Protein AF-B8MC61-F1 (afdb_monomer_lite)

InterPro domains:
  IPR029058 Alpha/Beta hydrolase fold [G3DSA:3.40.50.1820] (15-130)
  IPR029058 Alpha/Beta hydrolase fold [SSF53474] (42-125)

Structure (mmCIF, N/CA/C/O backbone):
data_AF-B8MC61-F1
#
_entry.id   AF-B8MC61-F1
#
loop_
_atom_site.group_PDB
_atom_site.id
_atom_site.type_symbol
_atom_site.label_atom_id
_atom_site.label_alt_id
_atom_site.label_comp_id
_atom_site.label_asym_id
_atom_site.label_entity_id
_atom_site.label_seq_id
_atom_site.pdbx_PDB_ins_code
_atom_site.Cartn_x
_atom_site.Cartn_y
_atom_site.Cartn_z
_atom_site.occupancy
_atom_site.B_iso_or_equiv
_atom_site.auth_seq_id
_atom_site.auth_comp_id
_atom_site.auth_asym_id
_atom_site.auth_atom_id
_atom_site.pdbx_PDB_model_num
ATOM 1 N N . MET A 1 1 ? -2.309 -17.250 -26.470 1.00 41.12 1 MET A N 1
ATOM 2 C CA . MET A 1 1 ? -3.479 -16.351 -26.398 1.00 41.12 1 MET A CA 1
ATOM 3 C C . MET A 1 1 ? -2.990 -14.936 -26.642 1.00 41.12 1 MET A C 1
ATOM 5 O O . MET A 1 1 ? -2.119 -14.487 -25.909 1.00 41.12 1 MET A O 1
ATOM 9 N N . THR A 1 2 ? -3.456 -14.274 -27.697 1.00 59.91 2 THR A N 1
ATOM 10 C CA . THR A 1 2 ? -3.139 -12.867 -27.974 1.00 59.91 2 THR A CA 1
ATOM 11 C C . THR A 1 2 ? -3.979 -12.008 -27.041 1.00 59.91 2 THR A C 1
ATOM 13 O O . THR A 1 2 ? -5.201 -11.968 -27.154 1.00 59.91 2 THR A O 1
ATOM 16 N N . PHE A 1 3 ? -3.331 -11.373 -26.073 1.00 70.19 3 PHE A N 1
ATOM 17 C CA . PHE A 1 3 ? -3.982 -10.401 -25.210 1.00 70.19 3 PHE A CA 1
ATOM 18 C C . PHE A 1 3 ? -4.290 -9.145 -26.034 1.00 70.19 3 PHE A C 1
ATOM 20 O O . PHE A 1 3 ? -3.393 -8.586 -26.663 1.00 70.19 3 PHE A O 1
ATOM 27 N N . SER A 1 4 ? -5.557 -8.738 -26.072 1.00 69.19 4 SER A N 1
ATOM 28 C CA . SER A 1 4 ? -6.005 -7.509 -26.725 1.00 69.19 4 SER A CA 1
ATOM 29 C C . SER A 1 4 ? -6.720 -6.658 -25.687 1.00 69.19 4 SER A C 1
ATOM 31 O O . SER A 1 4 ? -7.588 -7.155 -24.970 1.00 69.19 4 SER A O 1
ATOM 33 N N . TYR A 1 5 ? -6.306 -5.402 -25.562 1.00 77.25 5 TYR A N 1
ATOM 34 C CA . TYR A 1 5 ? -6.920 -4.469 -24.628 1.00 77.25 5 TYR A CA 1
ATOM 35 C C . TYR A 1 5 ? -8.261 -3.978 -25.167 1.00 77.25 5 TYR A C 1
ATOM 37 O O . TYR A 1 5 ? -8.425 -3.798 -26.375 1.00 77.25 5 TYR A O 1
ATOM 45 N N . ASP A 1 6 ? -9.182 -3.668 -24.256 1.00 84.88 6 ASP A N 1
ATOM 46 C CA . ASP A 1 6 ? -10.315 -2.816 -24.591 1.00 84.88 6 ASP A CA 1
ATOM 47 C C . ASP A 1 6 ? -9.805 -1.468 -25.149 1.00 84.88 6 ASP A C 1
ATOM 49 O O . ASP A 1 6 ? -8.790 -0.920 -24.697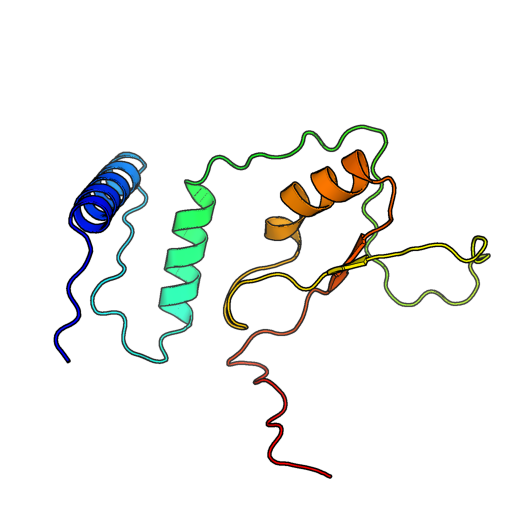 1.00 84.88 6 ASP A O 1
ATOM 53 N N . LYS A 1 7 ? -10.493 -0.942 -26.164 1.00 80.19 7 LYS A N 1
ATOM 54 C CA . LYS A 1 7 ? -10.130 0.310 -26.846 1.00 80.19 7 LYS A CA 1
ATOM 55 C C . LYS A 1 7 ? -9.978 1.488 -25.874 1.00 80.19 7 LYS A C 1
ATOM 57 O O . LYS A 1 7 ? -9.073 2.305 -26.057 1.00 80.19 7 LYS A O 1
ATOM 62 N N . ASP A 1 8 ? -10.788 1.541 -24.820 1.00 81.88 8 ASP A N 1
ATOM 63 C CA . ASP A 1 8 ? -10.805 2.634 -23.852 1.00 81.88 8 ASP A CA 1
ATOM 64 C C . ASP A 1 8 ? -9.603 2.529 -22.900 1.00 81.88 8 ASP A C 1
ATOM 66 O O . ASP A 1 8 ? -8.992 3.539 -22.539 1.00 81.88 8 ASP A O 1
ATOM 70 N N . VAL A 1 9 ? -9.150 1.304 -22.607 1.00 79.88 9 VAL A N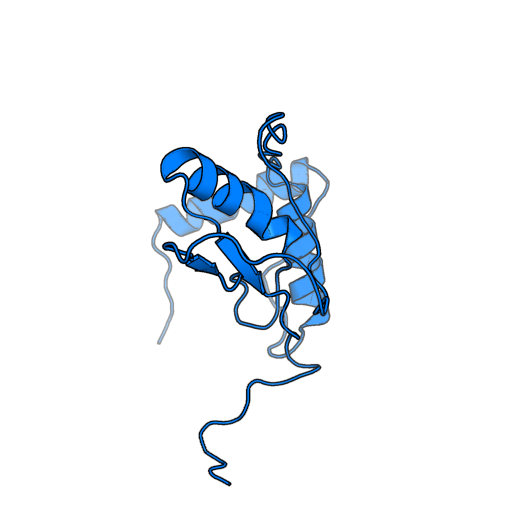 1
ATOM 71 C CA . VAL A 1 9 ? -7.892 1.053 -21.882 1.00 79.88 9 VAL A CA 1
ATOM 72 C C . VAL A 1 9 ? -6.693 1.540 -22.699 1.00 79.88 9 VAL A C 1
ATOM 74 O O . VAL A 1 9 ? -5.792 2.184 -22.158 1.00 79.88 9 VAL A O 1
ATOM 77 N N . GLY A 1 10 ? -6.693 1.300 -24.015 1.00 78.62 10 GLY A N 1
ATOM 78 C CA . GLY A 1 10 ? -5.633 1.769 -24.910 1.00 78.62 10 GLY A CA 1
ATOM 79 C C . GLY A 1 10 ? -5.515 3.298 -24.964 1.00 78.62 10 GLY A C 1
ATOM 80 O O . GLY A 1 10 ? -4.403 3.837 -24.983 1.00 78.62 10 GLY A O 1
ATOM 81 N N . VAL A 1 11 ? -6.647 4.009 -24.954 1.00 82.38 11 VAL A N 1
ATOM 82 C CA . VAL A 1 11 ? -6.684 5.481 -24.898 1.00 82.38 11 VAL A CA 1
ATOM 83 C C . VAL A 1 11 ? -6.193 5.985 -23.541 1.00 82.38 11 VAL A C 1
ATOM 85 O O . VAL A 1 11 ? -5.323 6.860 -23.498 1.00 82.38 11 VAL A O 1
ATOM 88 N N . GLY A 1 12 ? -6.671 5.390 -22.444 1.00 81.00 12 GLY A N 1
ATOM 89 C CA . GLY A 1 12 ? -6.242 5.741 -21.088 1.00 81.00 12 GLY A CA 1
ATOM 90 C C . GLY A 1 12 ? -4.731 5.590 -20.885 1.00 81.00 12 GLY A C 1
ATOM 91 O O . GLY A 1 12 ? -4.082 6.485 -20.342 1.00 81.00 12 GLY A O 1
ATOM 92 N N . LEU A 1 13 ? -4.134 4.514 -21.410 1.00 78.25 13 LEU A N 1
ATOM 93 C CA . LEU A 1 13 ? -2.691 4.273 -21.310 1.00 78.25 13 LEU A CA 1
ATOM 94 C C . LEU A 1 13 ? -1.867 5.350 -22.037 1.00 78.25 1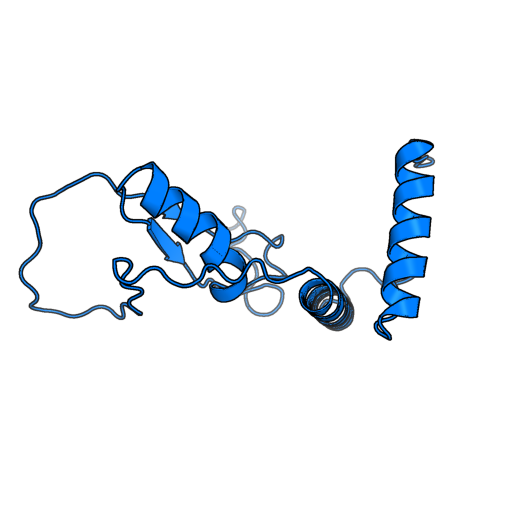3 LEU A C 1
ATOM 96 O O . LEU A 1 13 ? -0.839 5.806 -21.531 1.00 78.25 13 LEU A O 1
ATOM 100 N N . LYS A 1 14 ? -2.322 5.787 -23.221 1.00 81.06 14 LYS A N 1
ATOM 101 C CA . LYS A 1 14 ? -1.672 6.862 -23.991 1.00 81.06 14 LYS A CA 1
ATOM 102 C C . LYS A 1 14 ? -1.760 8.204 -23.267 1.00 81.06 14 LYS A C 1
ATOM 104 O O . LYS A 1 14 ? -0.765 8.929 -23.214 1.00 81.06 14 LYS A O 1
ATOM 109 N N . MET A 1 15 ? -2.919 8.517 -22.684 1.00 83.12 15 MET A N 1
ATOM 110 C CA . MET A 1 15 ? -3.106 9.733 -21.888 1.00 83.12 15 MET A CA 1
ATOM 111 C C . MET A 1 15 ? -2.186 9.747 -20.666 1.00 83.12 15 MET A C 1
ATOM 113 O O . MET A 1 15 ? -1.501 10.742 -20.437 1.00 83.12 15 MET A O 1
ATOM 117 N N . MET A 1 16 ? -2.100 8.632 -19.936 1.00 79.31 16 MET A N 1
ATOM 118 C CA . MET A 1 16 ? -1.234 8.510 -18.763 1.00 79.31 16 MET A CA 1
ATOM 119 C C . MET A 1 16 ? 0.244 8.700 -19.120 1.00 79.31 16 MET A C 1
ATOM 121 O O . MET A 1 16 ? 0.931 9.482 -18.464 1.00 79.31 16 MET A O 1
ATOM 125 N N . LYS A 1 17 ? 0.729 8.057 -20.192 1.00 77.44 17 LYS A N 1
ATOM 126 C CA . LYS A 1 17 ? 2.107 8.247 -20.676 1.00 77.44 17 LYS A CA 1
ATOM 127 C C . LYS A 1 17 ? 2.381 9.708 -21.042 1.00 77.44 17 LYS A C 1
ATOM 129 O O . LYS A 1 17 ? 3.385 10.266 -20.613 1.00 77.44 17 LYS A O 1
ATOM 134 N N . SER A 1 18 ? 1.473 10.343 -21.789 1.00 81.75 18 SER A N 1
ATOM 135 C CA . SER A 1 18 ? 1.619 11.748 -22.192 1.00 81.75 18 SER A CA 1
ATOM 136 C C . SER A 1 18 ? 1.642 12.698 -20.991 1.00 81.75 18 SER A C 1
ATOM 138 O O . SER A 1 18 ? 2.479 13.598 -20.936 1.00 81.75 18 SER A O 1
ATOM 140 N N . PHE A 1 19 ? 0.759 12.483 -20.014 1.00 81.38 19 PHE A N 1
ATOM 141 C CA . PHE A 1 19 ? 0.720 13.261 -18.779 1.00 81.38 19 PHE A CA 1
ATOM 142 C C . PHE A 1 19 ? 2.013 13.106 -17.972 1.00 81.38 19 PHE A C 1
ATOM 144 O O . PHE A 1 19 ? 2.628 14.101 -17.601 1.00 81.38 19 PHE A O 1
ATOM 151 N N . ALA A 1 20 ? 2.470 11.872 -17.769 1.00 77.44 20 ALA A N 1
ATOM 152 C CA . ALA A 1 20 ? 3.678 11.593 -17.006 1.00 77.44 20 ALA A CA 1
ATOM 153 C C . ALA A 1 20 ? 4.929 12.218 -17.657 1.00 77.44 20 ALA A C 1
ATOM 155 O O . ALA A 1 20 ? 5.733 12.857 -16.978 1.00 77.44 20 ALA A O 1
ATOM 156 N N . SER A 1 21 ? 5.042 12.150 -18.991 1.00 80.00 21 SER A N 1
ATOM 157 C CA . SER A 1 21 ? 6.088 12.860 -19.739 1.00 80.00 21 SER A CA 1
ATOM 158 C C . SER A 1 21 ? 6.023 14.379 -19.553 1.00 80.00 21 SER A C 1
ATOM 160 O O . SER A 1 21 ? 7.062 15.000 -19.346 1.00 80.00 21 SER A O 1
ATOM 162 N N . LYS A 1 22 ? 4.827 14.986 -19.582 1.00 81.62 22 LYS A N 1
ATOM 163 C CA . LYS A 1 22 ? 4.651 16.431 -19.337 1.00 81.62 22 LYS A CA 1
ATOM 164 C C . LYS A 1 22 ? 5.039 16.844 -17.915 1.00 81.62 22 LYS A C 1
ATOM 166 O O . LYS A 1 22 ? 5.548 17.941 -17.731 1.00 81.62 22 LYS A O 1
ATOM 171 N N . MET A 1 23 ? 4.838 15.963 -16.936 1.00 76.62 23 MET A N 1
ATOM 172 C CA . MET A 1 23 ? 5.227 16.172 -15.536 1.00 76.62 23 MET A CA 1
ATOM 173 C C . MET A 1 23 ? 6.721 15.909 -15.271 1.00 76.62 23 MET A C 1
ATOM 175 O O . MET A 1 23 ? 7.152 15.960 -14.123 1.00 76.62 23 MET A O 1
ATOM 179 N N . GLY A 1 24 ? 7.523 15.607 -16.301 1.00 77.38 24 GLY A N 1
ATOM 180 C CA . GLY A 1 24 ? 8.952 15.308 -16.151 1.00 77.38 24 GLY A CA 1
ATOM 181 C C . GLY A 1 24 ? 9.245 13.928 -15.553 1.00 77.38 24 GLY A C 1
ATOM 182 O O . GLY A 1 24 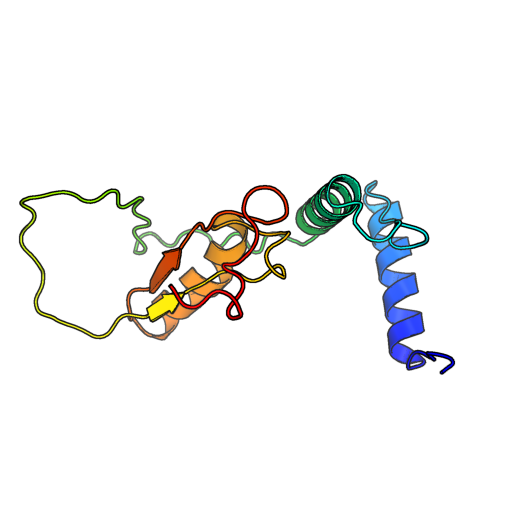? 10.380 13.649 -15.173 1.00 77.38 24 GLY A O 1
ATOM 183 N N . VAL A 1 25 ? 8.244 13.047 -15.483 1.00 75.50 25 VAL A N 1
ATOM 184 C CA . VAL A 1 25 ? 8.347 11.716 -14.879 1.00 75.50 25 VAL A CA 1
ATOM 185 C C . VAL A 1 25 ? 7.970 10.660 -15.923 1.00 75.50 25 VAL A C 1
ATOM 187 O O . VAL A 1 25 ? 6.845 10.166 -15.931 1.00 75.50 25 VAL A O 1
ATOM 190 N N . PRO A 1 26 ? 8.870 10.303 -16.858 1.00 73.19 26 PRO A N 1
ATOM 191 C CA . PRO A 1 26 ? 8.544 9.328 -17.890 1.00 73.19 26 PRO A CA 1
ATOM 192 C C . PRO A 1 26 ? 8.314 7.947 -17.264 1.00 73.19 26 PRO A C 1
ATOM 194 O O . PRO A 1 26 ? 9.231 7.343 -16.695 1.00 73.19 26 PRO A O 1
ATOM 197 N N . LEU A 1 27 ? 7.083 7.452 -17.391 1.00 77.62 27 LEU A N 1
ATOM 198 C CA . LEU A 1 27 ? 6.713 6.095 -17.011 1.00 77.62 27 LEU A CA 1
ATOM 199 C C . LEU A 1 27 ? 7.040 5.143 -18.161 1.00 77.62 27 LEU A C 1
ATOM 201 O O . LEU A 1 27 ? 6.532 5.308 -19.272 1.00 77.62 27 LEU A O 1
ATOM 205 N N . ASN A 1 28 ? 7.865 4.134 -17.891 1.00 77.25 28 ASN A N 1
ATOM 206 C CA . ASN A 1 28 ? 8.113 3.043 -18.825 1.00 77.25 28 ASN A CA 1
ATOM 207 C C . ASN A 1 28 ? 7.642 1.729 -18.206 1.00 77.25 28 ASN A C 1
ATOM 209 O O . ASN A 1 28 ? 8.217 1.265 -17.226 1.00 77.25 28 ASN A O 1
ATOM 213 N N . PHE A 1 29 ? 6.601 1.147 -18.796 1.00 70.25 29 PHE A N 1
ATOM 214 C CA . PHE A 1 29 ? 6.040 -0.145 -18.397 1.00 70.25 29 PHE A CA 1
ATOM 215 C C . PHE A 1 29 ? 6.344 -1.252 -19.414 1.00 70.25 29 PHE A C 1
ATOM 217 O O . PHE A 1 29 ? 5.969 -2.403 -19.203 1.00 70.25 29 PHE A O 1
ATOM 224 N N . GLU A 1 30 ? 6.997 -0.917 -20.527 1.00 76.81 30 GLU A N 1
ATOM 225 C CA . GLU A 1 30 ? 7.277 -1.851 -21.611 1.00 76.81 30 GLU A CA 1
ATOM 226 C C . GLU A 1 30 ? 8.665 -2.465 -21.443 1.00 76.81 30 GLU A C 1
ATOM 228 O O . GLU A 1 30 ? 9.624 -1.794 -21.065 1.00 76.81 30 GLU A O 1
ATOM 233 N N . GLY A 1 31 ? 8.768 -3.765 -21.721 1.00 78.69 31 GLY A N 1
ATOM 234 C CA . GLY A 1 31 ? 10.052 -4.463 -21.776 1.00 78.69 31 GLY A CA 1
ATOM 235 C C . GLY A 1 31 ? 10.757 -4.675 -20.435 1.00 78.69 31 GLY A C 1
ATOM 236 O O . GLY A 1 31 ? 11.885 -5.152 -20.453 1.00 78.69 31 GLY A O 1
ATOM 237 N N . ILE A 1 32 ? 10.130 -4.374 -19.288 1.00 82.50 32 ILE A N 1
ATOM 238 C CA . ILE A 1 32 ? 10.713 -4.701 -17.977 1.00 82.50 32 ILE A CA 1
ATOM 239 C C . ILE A 1 32 ? 10.750 -6.234 -17.832 1.00 82.50 32 ILE A C 1
ATOM 241 O O . ILE A 1 32 ? 9.678 -6.851 -17.744 1.00 82.50 32 ILE A O 1
ATOM 245 N N . PRO A 1 33 ? 11.937 -6.869 -17.766 1.00 88.31 33 PRO A N 1
ATOM 246 C CA . PRO A 1 33 ? 12.046 -8.322 -17.667 1.00 88.31 33 PRO A CA 1
ATOM 247 C C . PRO A 1 33 ? 11.287 -8.869 -16.455 1.00 88.31 33 PRO A C 1
ATOM 249 O O . PRO A 1 33 ? 11.146 -8.193 -15.432 1.00 88.31 33 PRO A O 1
ATOM 252 N N . ALA A 1 34 ? 10.767 -10.093 -16.538 1.00 85.81 34 ALA A N 1
ATOM 253 C CA . ALA A 1 34 ? 10.199 -10.759 -15.365 1.00 85.81 34 ALA A CA 1
ATOM 254 C C . ALA A 1 34 ? 11.269 -10.876 -14.261 1.00 85.81 34 ALA A C 1
ATOM 256 O O . ALA A 1 34 ? 12.417 -11.195 -14.549 1.00 85.81 34 ALA A O 1
ATOM 257 N N . GLY A 1 35 ? 10.902 -10.592 -13.009 1.00 86.06 35 GLY A N 1
ATOM 258 C CA . GLY A 1 35 ? 11.826 -10.652 -11.868 1.00 86.06 35 GLY A CA 1
ATOM 259 C C . GLY A 1 35 ? 12.647 -9.383 -11.609 1.00 86.06 35 GLY A C 1
ATOM 260 O O . GLY A 1 35 ? 13.199 -9.255 -10.523 1.00 86.06 35 GLY A O 1
ATOM 261 N N . ASP A 1 36 ? 12.671 -8.414 -12.530 1.00 90.31 36 ASP A N 1
ATOM 262 C CA . ASP A 1 36 ? 13.288 -7.101 -12.286 1.00 90.31 36 ASP A CA 1
ATOM 263 C C . ASP A 1 36 ? 12.422 -6.260 -11.324 1.00 90.31 36 ASP A C 1
ATOM 265 O O . ASP A 1 36 ? 11.519 -5.512 -11.721 1.00 90.31 36 ASP A O 1
ATOM 269 N N . VAL A 1 37 ? 12.621 -6.484 -10.028 1.00 91.44 37 VAL A N 1
ATOM 270 C CA . VAL A 1 37 ? 11.855 -5.846 -8.950 1.00 91.44 37 VAL A CA 1
ATOM 271 C C . VAL A 1 37 ? 12.306 -4.408 -8.718 1.00 91.44 37 VAL A C 1
ATOM 273 O O . VAL A 1 37 ? 11.471 -3.547 -8.439 1.00 91.44 37 VAL A O 1
ATOM 276 N N . GLU A 1 38 ? 13.593 -4.123 -8.897 1.00 91.94 38 GLU A N 1
ATOM 277 C CA . GLU A 1 38 ? 14.158 -2.787 -8.715 1.00 91.94 38 GLU A CA 1
ATOM 278 C C . GLU A 1 38 ? 13.556 -1.793 -9.708 1.00 91.94 38 GLU A C 1
ATOM 280 O O . GLU A 1 38 ? 13.012 -0.763 -9.298 1.00 91.94 38 GLU A O 1
ATOM 285 N N . THR A 1 39 ? 13.535 -2.135 -11.001 1.00 90.50 39 THR A N 1
ATOM 286 C CA . THR A 1 39 ? 12.931 -1.272 -12.022 1.00 90.50 39 THR A CA 1
ATOM 287 C C . THR A 1 39 ? 11.434 -1.093 -11.771 1.00 90.50 39 THR A C 1
ATOM 289 O O . THR A 1 39 ? 10.917 0.018 -11.906 1.00 90.50 39 THR A O 1
ATOM 292 N N . ARG A 1 40 ? 10.721 -2.145 -11.339 1.00 89.50 40 ARG A N 1
ATOM 293 C CA . ARG A 1 40 ? 9.288 -2.052 -10.998 1.00 89.50 40 ARG A CA 1
ATOM 294 C C . ARG A 1 40 ? 9.034 -1.107 -9.825 1.00 89.50 40 ARG A C 1
ATOM 296 O O . ARG A 1 40 ? 8.144 -0.265 -9.924 1.00 89.50 40 ARG A O 1
ATOM 303 N N . ARG A 1 41 ? 9.825 -1.197 -8.751 1.00 91.69 41 ARG A N 1
ATOM 304 C CA . ARG A 1 41 ? 9.747 -0.285 -7.597 1.00 91.69 41 ARG A CA 1
ATOM 305 C C . ARG A 1 41 ? 10.075 1.151 -8.000 1.00 91.69 41 ARG A C 1
ATOM 307 O O . ARG A 1 41 ? 9.336 2.062 -7.641 1.00 91.69 41 ARG A O 1
ATOM 314 N N . ALA A 1 42 ? 11.118 1.361 -8.800 1.00 90.00 42 ALA A N 1
ATOM 315 C CA . ALA A 1 42 ? 11.491 2.691 -9.277 1.00 90.00 42 ALA A CA 1
ATOM 316 C C . ALA A 1 42 ? 10.384 3.337 -10.131 1.00 90.00 42 ALA A C 1
ATOM 318 O O . ALA A 1 42 ? 10.064 4.512 -9.950 1.00 90.00 42 ALA A O 1
ATOM 319 N N . GLN A 1 43 ? 9.766 2.578 -11.042 1.00 87.69 43 GLN A N 1
ATOM 320 C CA . GLN A 1 43 ? 8.637 3.058 -11.850 1.00 87.69 43 GLN A CA 1
ATOM 321 C C . GLN A 1 43 ? 7.385 3.310 -10.999 1.00 87.69 43 GLN A C 1
ATOM 323 O O . GLN A 1 43 ? 6.682 4.296 -11.212 1.00 87.69 43 GLN A O 1
ATOM 328 N N . PHE A 1 44 ? 7.131 2.465 -9.998 1.00 87.94 44 PHE A N 1
ATOM 329 C CA . PHE A 1 44 ? 6.031 2.658 -9.058 1.00 87.94 44 PHE A CA 1
ATOM 330 C C . PHE A 1 44 ? 6.185 3.952 -8.247 1.00 87.94 44 PHE A C 1
ATOM 332 O O . PHE A 1 44 ? 5.249 4.743 -8.187 1.00 87.94 44 PHE A O 1
ATOM 339 N N . TRP A 1 45 ? 7.370 4.233 -7.698 1.00 86.81 45 TRP A N 1
ATOM 340 C CA . TRP A 1 45 ? 7.608 5.467 -6.939 1.00 86.81 45 TRP A CA 1
ATOM 341 C C . TRP A 1 45 ? 7.502 6.730 -7.794 1.00 86.81 45 TRP A C 1
ATOM 343 O O . TRP A 1 45 ? 6.963 7.742 -7.347 1.00 86.81 45 TRP A O 1
ATOM 353 N N . LYS A 1 46 ? 7.935 6.659 -9.055 1.00 85.94 46 LYS A N 1
ATOM 354 C CA . LYS A 1 46 ? 7.692 7.711 -10.050 1.00 85.94 46 LYS A CA 1
ATOM 355 C C . LYS A 1 46 ? 6.199 7.972 -10.246 1.00 85.94 46 LYS A C 1
ATOM 357 O O . LYS A 1 46 ? 5.770 9.122 -10.259 1.00 85.94 46 LYS A O 1
ATOM 362 N N . MET A 1 47 ? 5.405 6.911 -10.365 1.00 82.62 47 MET A N 1
ATOM 363 C CA . MET A 1 47 ? 3.954 7.019 -10.505 1.00 82.62 47 MET A CA 1
ATOM 364 C C . MET A 1 47 ? 3.309 7.631 -9.257 1.00 82.62 47 MET A C 1
ATOM 366 O O . MET A 1 47 ? 2.496 8.540 -9.382 1.00 82.62 47 MET A O 1
ATOM 370 N N . VAL A 1 48 ? 3.712 7.199 -8.061 1.00 81.94 48 VAL A N 1
ATOM 371 C CA . VAL A 1 48 ? 3.253 7.786 -6.792 1.00 81.94 48 VAL A CA 1
ATOM 372 C C . VAL A 1 48 ? 3.524 9.291 -6.744 1.00 81.94 48 VAL A C 1
ATOM 374 O O . VAL A 1 48 ? 2.648 10.047 -6.340 1.00 81.94 48 VAL A O 1
ATOM 377 N N . ALA A 1 49 ? 4.702 9.743 -7.183 1.00 78.94 49 ALA A N 1
ATOM 378 C CA . ALA A 1 49 ? 5.086 11.154 -7.125 1.00 78.94 49 ALA A CA 1
ATOM 379 C C . ALA A 1 49 ? 4.219 12.077 -8.003 1.00 78.94 49 ALA A C 1
ATOM 381 O O . ALA A 1 49 ? 4.105 13.265 -7.709 1.00 78.94 49 ALA A O 1
ATOM 382 N N . ILE A 1 50 ? 3.619 11.547 -9.076 1.00 75.44 50 ILE A N 1
ATOM 383 C CA . ILE A 1 50 ? 2.724 12.309 -9.964 1.00 75.44 50 ILE A CA 1
ATOM 384 C C . ILE A 1 50 ? 1.245 12.125 -9.635 1.00 75.44 50 ILE A C 1
ATOM 386 O O . ILE A 1 50 ? 0.412 12.880 -10.141 1.00 75.44 50 ILE A O 1
ATOM 390 N N . MET A 1 51 ? 0.898 11.123 -8.824 1.00 72.00 51 MET A N 1
ATOM 391 C CA . MET A 1 51 ? -0.442 11.051 -8.268 1.00 72.00 51 MET A CA 1
ATOM 392 C C . MET A 1 51 ? -0.569 12.236 -7.317 1.00 72.00 51 MET A C 1
ATOM 394 O O . MET A 1 51 ? 0.316 12.424 -6.478 1.00 72.00 51 MET A O 1
ATOM 398 N N . PRO A 1 52 ? -1.624 13.065 -7.429 1.00 61.53 52 PRO A N 1
ATOM 399 C CA . PRO A 1 52 ? -1.876 14.056 -6.407 1.00 61.53 52 PRO A CA 1
ATOM 400 C C . PRO A 1 52 ? -1.983 13.260 -5.120 1.00 61.53 52 PRO A C 1
ATOM 402 O O . PRO A 1 52 ? -2.913 12.467 -4.954 1.00 61.53 52 PRO A O 1
ATOM 405 N N . ALA A 1 53 ? -0.989 13.414 -4.244 1.00 54.91 53 ALA A N 1
ATOM 406 C CA . ALA A 1 53 ? -1.129 12.964 -2.889 1.00 54.91 53 ALA A CA 1
ATOM 407 C C . ALA A 1 53 ? -2.374 13.701 -2.424 1.00 54.91 53 ALA A C 1
ATOM 409 O O . ALA A 1 53 ? -2.339 14.905 -2.161 1.00 54.91 53 ALA A O 1
ATOM 410 N N . SER A 1 54 ? -3.499 12.997 -2.352 1.00 50.00 54 SER A N 1
ATOM 411 C CA . SER A 1 54 ? -4.561 13.368 -1.452 1.00 50.00 54 SER A CA 1
ATOM 412 C C . SER A 1 54 ? -3.951 13.170 -0.075 1.00 50.00 54 SER A C 1
ATOM 414 O O . SER A 1 54 ? -4.285 12.204 0.596 1.00 50.00 54 SER A O 1
ATOM 416 N N . LYS A 1 55 ? -2.970 14.012 0.287 1.00 50.34 55 LYS A N 1
ATOM 417 C CA . LYS A 1 55 ? -2.528 14.207 1.649 1.00 50.34 55 LYS A CA 1
ATOM 418 C C . LYS A 1 55 ? -3.837 14.528 2.337 1.00 50.34 55 LYS A C 1
ATOM 420 O O . LYS A 1 55 ? -4.414 15.579 2.041 1.00 50.34 55 LYS A O 1
ATOM 425 N N . PRO A 1 56 ? -4.378 13.627 3.164 1.00 51.19 56 PRO A N 1
ATOM 426 C CA . PRO A 1 56 ? -5.334 14.095 4.127 1.00 51.19 56 PRO A CA 1
ATOM 427 C C . PRO A 1 56 ? -4.548 15.171 4.868 1.00 51.19 56 PRO A C 1
ATOM 429 O O . PRO A 1 56 ? -3.425 14.926 5.317 1.00 51.19 56 PRO A O 1
ATOM 432 N N . SER A 1 57 ? -5.080 16.384 4.946 1.00 53.44 57 SER A N 1
ATOM 433 C CA . SER A 1 57 ? -4.820 17.156 6.149 1.00 53.44 57 SER A CA 1
ATOM 434 C C . SER A 1 57 ? -5.127 16.182 7.281 1.00 53.44 57 SER A C 1
ATOM 436 O O . SER A 1 57 ? -6.279 15.753 7.381 1.00 53.44 57 SER A O 1
ATOM 438 N N . VAL A 1 58 ? -4.101 15.698 7.992 1.00 55.78 58 VAL A N 1
ATOM 439 C CA . VAL A 1 58 ? -4.315 14.882 9.188 1.00 55.78 58 VAL A CA 1
ATOM 440 C C . VAL A 1 58 ? -5.162 15.781 10.066 1.00 55.78 58 VAL A C 1
ATOM 442 O O . VAL A 1 58 ? -4.696 16.827 10.514 1.00 55.78 58 VAL A O 1
ATOM 445 N N . LEU A 1 59 ? -6.456 15.479 10.124 1.00 56.59 59 LEU A N 1
ATOM 446 C CA . LEU A 1 59 ? -7.386 16.264 10.908 1.00 56.59 59 LEU A CA 1
ATOM 447 C C . LEU A 1 59 ? -6.932 16.129 12.363 1.00 56.59 59 LEU A C 1
ATOM 449 O O . LEU A 1 59 ? -6.420 15.077 12.750 1.00 56.59 59 LEU A O 1
ATOM 453 N N . GLU A 1 60 ? -7.090 17.192 13.150 1.00 56.69 60 GLU A N 1
ATOM 454 C CA . GLU A 1 60 ? -6.558 17.303 14.521 1.00 56.69 60 GLU A CA 1
ATOM 455 C C . GLU A 1 60 ? -6.999 16.157 15.459 1.00 56.69 60 GLU A C 1
ATOM 457 O O . GLU A 1 60 ? -6.440 15.983 16.536 1.00 56.69 60 GLU A O 1
ATOM 462 N N . ASN A 1 61 ? -7.984 15.352 15.048 1.00 62.84 61 ASN A N 1
ATOM 463 C CA . ASN A 1 61 ? -8.582 14.252 15.793 1.00 62.84 61 ASN A CA 1
ATOM 464 C C . ASN A 1 61 ? -8.074 12.844 15.419 1.00 62.84 61 ASN A C 1
ATOM 466 O O . ASN A 1 61 ? -8.651 11.868 15.899 1.00 62.84 61 ASN A O 1
ATOM 470 N N . ILE A 1 62 ? -7.049 12.702 14.570 1.00 67.38 62 ILE A N 1
ATOM 471 C CA . ILE A 1 62 ? -6.448 11.391 14.269 1.00 67.38 62 ILE A CA 1
ATOM 472 C C . ILE A 1 62 ? -5.057 11.302 14.865 1.00 67.38 62 ILE A C 1
ATOM 474 O O . ILE A 1 62 ? -4.148 12.039 14.488 1.00 67.38 62 ILE A O 1
ATOM 478 N N . GLU A 1 63 ? -4.881 10.316 15.734 1.00 71.94 63 GLU A N 1
ATOM 479 C CA . GLU A 1 63 ? -3.578 9.951 16.253 1.00 71.94 63 GLU A CA 1
ATOM 480 C C . GLU A 1 63 ? -3.025 8.749 15.481 1.00 71.94 63 GLU A C 1
ATOM 482 O O . GLU A 1 63 ? -3.613 7.668 15.475 1.00 71.94 63 GLU A O 1
ATOM 487 N N . ILE A 1 64 ? -1.885 8.942 14.818 1.00 73.12 64 ILE A N 1
ATOM 488 C CA . ILE A 1 64 ? -1.121 7.861 14.192 1.00 73.12 64 ILE A CA 1
ATOM 489 C C . ILE A 1 64 ? 0.006 7.510 15.158 1.00 73.12 64 ILE A C 1
ATOM 491 O O . ILE A 1 64 ? 0.832 8.363 15.480 1.00 73.12 64 ILE A O 1
ATOM 495 N N . ARG A 1 65 ? 0.026 6.266 15.639 1.00 76.56 65 ARG A N 1
ATOM 496 C CA . ARG A 1 65 ? 1.060 5.767 16.549 1.00 76.56 65 ARG A CA 1
ATOM 497 C C . ARG A 1 65 ? 1.807 4.610 15.909 1.00 76.56 65 ARG A C 1
ATOM 499 O O . ARG A 1 65 ? 1.191 3.614 15.534 1.00 76.56 65 ARG A O 1
ATOM 506 N N . ASP A 1 66 ? 3.131 4.698 15.910 1.00 71.38 66 ASP A N 1
ATOM 507 C CA . ASP A 1 66 ? 3.983 3.534 15.699 1.00 71.38 66 ASP A CA 1
ATOM 508 C C . ASP A 1 66 ? 3.998 2.709 16.986 1.00 71.38 66 ASP A C 1
ATOM 510 O O . ASP A 1 66 ? 4.572 3.097 18.007 1.00 71.38 66 ASP A O 1
ATOM 514 N N . SER A 1 67 ? 3.325 1.562 16.966 1.00 64.25 67 SER A N 1
ATOM 515 C CA . SER A 1 67 ? 3.308 0.643 18.099 1.00 64.25 67 SER A CA 1
ATOM 516 C C . SER A 1 67 ? 4.374 -0.437 17.924 1.00 64.25 67 SER A C 1
ATOM 518 O O . SER A 1 67 ? 4.189 -1.393 17.171 1.00 64.25 67 SER A O 1
ATOM 520 N N . THR A 1 68 ? 5.472 -0.337 18.669 1.00 57.75 68 THR A N 1
ATOM 521 C CA . THR A 1 68 ? 6.248 -1.516 19.074 1.00 57.75 68 THR A CA 1
ATOM 522 C C . THR A 1 68 ? 5.638 -2.050 20.370 1.00 57.75 68 THR A C 1
ATOM 524 O O . THR A 1 68 ? 5.073 -1.278 21.142 1.00 57.75 68 THR A O 1
ATOM 527 N N . LYS A 1 69 ? 5.658 -3.371 20.597 1.00 51.16 69 LYS A N 1
ATOM 528 C CA . LYS A 1 69 ? 5.031 -3.993 21.778 1.00 51.16 69 LYS A CA 1
ATOM 529 C C . LYS A 1 69 ? 5.488 -3.265 23.056 1.00 51.16 69 LYS A C 1
ATOM 531 O O . LYS A 1 69 ? 6.645 -3.398 23.445 1.00 51.16 69 LYS A O 1
ATOM 536 N N . LYS A 1 70 ? 4.591 -2.515 23.701 1.00 53.50 70 LYS A N 1
ATOM 537 C CA . LYS A 1 70 ? 4.822 -1.905 25.014 1.00 53.50 70 LYS A CA 1
ATOM 538 C C . LYS A 1 70 ? 4.130 -2.750 26.073 1.00 53.50 70 LYS A C 1
ATOM 540 O O . LYS A 1 70 ? 2.938 -3.025 25.976 1.00 53.50 70 LYS A O 1
ATOM 545 N N . GLU A 1 71 ? 4.892 -3.200 27.059 1.00 55.91 71 GLU A N 1
ATOM 546 C CA . GLU A 1 71 ? 4.347 -3.869 28.239 1.00 55.91 71 GLU A CA 1
ATOM 547 C C . GLU A 1 71 ? 3.932 -2.796 29.258 1.00 55.91 71 GLU A C 1
ATOM 549 O O . GLU A 1 71 ? 4.727 -1.912 29.565 1.00 55.91 71 GLU A O 1
ATOM 554 N N . GLY A 1 72 ? 2.690 -2.857 29.759 1.00 57.19 72 GLY A N 1
ATOM 555 C CA . GLY A 1 72 ? 2.244 -2.057 30.911 1.00 57.19 72 GLY A CA 1
ATOM 556 C C . GLY A 1 72 ? 1.285 -0.883 30.662 1.00 57.19 72 GLY A C 1
ATOM 557 O O . GLY A 1 72 ? 1.023 -0.152 31.610 1.00 57.19 72 GLY A O 1
ATOM 558 N N . GLU A 1 73 ? 0.739 -0.686 29.456 1.00 63.31 73 GLU A N 1
ATOM 559 C CA . GLU A 1 73 ? -0.332 0.309 29.246 1.00 63.31 73 GLU A CA 1
ATOM 560 C C . GLU A 1 73 ? -1.718 -0.270 29.587 1.00 63.31 73 GLU A C 1
ATOM 562 O O . GLU A 1 73 ? -2.025 -1.424 29.273 1.00 63.31 73 GLU A O 1
ATOM 567 N N . GLU A 1 74 ? -2.546 0.543 30.248 1.00 65.31 74 GLU A N 1
ATOM 568 C CA . GLU A 1 74 ? -3.931 0.218 30.588 1.00 65.31 74 GLU A CA 1
ATOM 569 C C . GLU A 1 74 ? -4.723 -0.011 29.295 1.00 65.31 74 GLU A C 1
ATOM 571 O O . GLU A 1 74 ? -4.830 0.872 28.442 1.00 65.31 74 GLU A O 1
ATOM 576 N N . GLN A 1 75 ? -5.218 -1.237 29.109 1.00 63.06 75 GLN A N 1
ATOM 577 C CA . GLN A 1 75 ? -5.924 -1.592 27.886 1.00 63.06 75 GLN A CA 1
ATOM 578 C C . GLN A 1 75 ? -7.332 -0.996 27.929 1.00 63.06 75 GLN A C 1
ATOM 580 O O . GLN A 1 75 ? -8.069 -1.264 28.883 1.00 63.06 75 GLN A O 1
ATOM 585 N N . PRO A 1 76 ? -7.739 -0.216 26.912 1.00 69.69 76 PRO A N 1
ATOM 586 C CA . PRO A 1 76 ? -9.119 0.222 26.816 1.00 69.69 76 PRO A CA 1
ATOM 587 C C . PRO A 1 76 ? -10.052 -0.991 26.733 1.00 69.69 76 PRO A C 1
ATOM 589 O O . PRO A 1 76 ? -9.644 -2.093 26.351 1.00 69.69 76 PRO A O 1
ATOM 592 N N . ALA A 1 77 ? -11.322 -0.776 27.080 1.00 78.38 77 ALA A N 1
ATOM 593 C CA . ALA A 1 77 ? -12.342 -1.807 26.952 1.00 78.38 77 ALA A CA 1
ATOM 594 C C . ALA A 1 77 ? -12.325 -2.405 25.525 1.00 78.38 77 ALA A C 1
ATOM 596 O O . ALA A 1 77 ? -12.198 -1.648 24.557 1.00 78.38 77 ALA A O 1
ATOM 597 N N . PRO A 1 78 ? -12.448 -3.738 25.372 1.00 82.06 78 PRO A N 1
ATOM 598 C CA . PRO A 1 78 ? -12.409 -4.380 24.064 1.00 82.06 78 PRO A CA 1
ATOM 599 C C . PRO A 1 78 ? -13.457 -3.792 23.114 1.00 82.06 78 PRO A C 1
ATOM 601 O O . PRO A 1 78 ? -14.619 -3.623 23.483 1.00 82.06 78 PRO A O 1
ATOM 604 N N . GLY A 1 79 ? -13.048 -3.520 21.877 1.00 86.81 79 GLY A N 1
ATOM 605 C CA . GLY A 1 79 ? -13.899 -2.960 20.832 1.00 86.81 79 GLY A CA 1
ATOM 606 C C . GLY A 1 79 ? -13.542 -3.511 19.451 1.00 86.81 79 GLY A C 1
ATOM 607 O O . GLY A 1 79 ? -12.553 -4.236 19.310 1.00 86.81 79 GLY A O 1
ATOM 608 N N . PRO A 1 80 ? -14.350 -3.204 18.422 1.00 91.38 80 PRO A N 1
ATOM 609 C CA . PRO A 1 80 ? -14.044 -3.595 17.054 1.00 91.38 80 PRO A CA 1
ATOM 610 C C . PRO A 1 80 ? -12.755 -2.919 16.578 1.00 91.38 80 PRO A C 1
ATOM 612 O O . PRO A 1 80 ? -12.484 -1.770 16.916 1.00 91.38 80 PRO A O 1
ATOM 615 N N . ALA A 1 81 ? -11.983 -3.630 15.761 1.00 92.56 81 ALA A N 1
ATOM 616 C CA . ALA A 1 81 ? -10.795 -3.105 15.103 1.00 92.56 81 ALA A CA 1
ATOM 617 C C . ALA A 1 81 ? -10.630 -3.756 13.728 1.00 92.56 81 ALA A C 1
ATOM 619 O O . ALA A 1 81 ? -11.036 -4.903 13.520 1.00 92.56 81 ALA A O 1
ATOM 620 N N . VAL A 1 82 ? -10.004 -3.035 12.802 1.00 94.75 82 VAL A N 1
ATOM 621 C CA . VAL A 1 82 ? -9.633 -3.546 11.479 1.00 94.75 82 VAL A CA 1
ATOM 622 C C . VAL A 1 82 ? -8.140 -3.841 11.459 1.00 94.75 82 VAL A C 1
ATOM 624 O O . VAL A 1 82 ? -7.325 -2.995 11.821 1.00 94.75 82 VAL A O 1
ATOM 627 N N . TYR A 1 83 ? -7.775 -5.034 10.996 1.00 94.00 83 TYR A N 1
ATOM 628 C CA . TYR A 1 83 ? -6.397 -5.356 10.643 1.00 94.00 83 TYR A CA 1
ATOM 629 C C . TYR A 1 83 ? -6.215 -5.186 9.136 1.00 94.00 83 TYR A C 1
ATOM 631 O O . TYR A 1 83 ? -6.785 -5.936 8.343 1.00 94.00 83 TYR A O 1
ATOM 639 N N . HIS A 1 84 ? -5.441 -4.180 8.749 1.00 94.31 84 HIS A N 1
ATOM 640 C CA . HIS A 1 84 ? -5.222 -3.794 7.365 1.00 94.31 84 HIS A CA 1
ATOM 641 C C . HIS A 1 84 ? -3.825 -4.221 6.888 1.00 94.31 84 HIS A C 1
ATOM 643 O O . HIS A 1 84 ? -2.813 -4.052 7.574 1.00 94.31 84 HIS A O 1
ATOM 649 N N . VAL A 1 85 ? -3.775 -4.764 5.673 1.00 93.56 85 VAL A N 1
ATOM 650 C CA . VAL A 1 85 ? -2.547 -5.171 4.985 1.00 93.56 85 VAL A CA 1
ATOM 651 C C . VAL A 1 85 ? -2.494 -4.411 3.670 1.00 93.56 85 VAL A C 1
ATOM 653 O O . VAL A 1 85 ? -3.383 -4.564 2.831 1.00 93.56 85 VAL A O 1
ATOM 656 N N . HIS A 1 86 ? -1.462 -3.587 3.485 1.00 93.38 86 HIS A N 1
ATOM 657 C CA . HIS A 1 86 ? -1.372 -2.752 2.293 1.00 93.38 86 HIS A CA 1
ATOM 658 C C . HIS A 1 86 ? -1.211 -3.591 1.012 1.00 93.38 86 HIS A C 1
ATOM 660 O O . HIS A 1 86 ? -0.587 -4.657 0.995 1.00 93.38 86 HIS A O 1
ATOM 666 N N . GLY A 1 87 ? -1.762 -3.081 -0.092 1.00 90.62 87 GLY A N 1
ATOM 667 C CA . GLY A 1 87 ? -1.611 -3.677 -1.420 1.00 90.62 87 GLY A CA 1
ATOM 668 C C . GLY A 1 87 ? -0.188 -3.555 -1.979 1.00 90.62 87 GLY A C 1
ATOM 669 O O . GLY A 1 87 ? 0.716 -3.048 -1.321 1.00 90.62 87 GLY A O 1
ATOM 670 N N . GLY A 1 88 ? 0.005 -3.995 -3.226 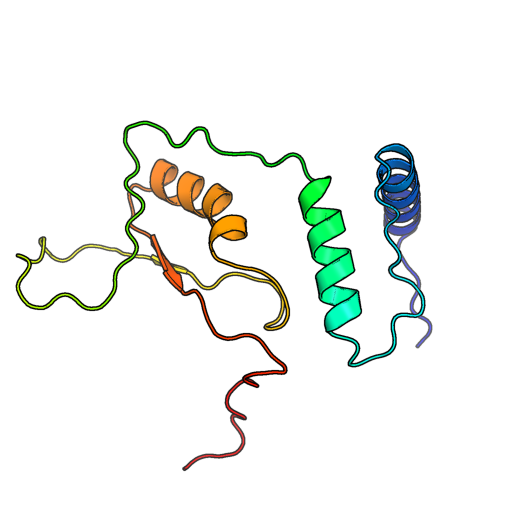1.00 90.75 88 GLY A N 1
ATOM 671 C CA . GLY A 1 88 ? 1.312 -3.948 -3.905 1.00 90.75 88 GLY A CA 1
ATOM 672 C C . GLY A 1 88 ? 1.890 -5.314 -4.279 1.00 90.75 88 GLY A C 1
ATOM 673 O O . GLY A 1 88 ? 3.049 -5.408 -4.683 1.00 90.75 88 GLY A O 1
ATOM 674 N N . GLY A 1 89 ? 1.091 -6.382 -4.165 1.00 90.94 89 GLY A N 1
ATOM 675 C CA . GLY A 1 89 ? 1.442 -7.712 -4.672 1.00 90.94 89 GLY A CA 1
ATOM 676 C C . GLY A 1 89 ? 2.669 -8.326 -4.002 1.00 90.94 89 GLY A C 1
ATOM 677 O O . GLY A 1 89 ? 3.386 -9.078 -4.651 1.00 90.94 89 GLY A O 1
ATOM 678 N N . LEU A 1 90 ? 2.924 -7.977 -2.735 1.00 92.12 90 LEU A N 1
ATOM 679 C CA . LEU A 1 90 ? 4.118 -8.338 -1.962 1.00 92.12 90 LEU A CA 1
ATOM 680 C C . LEU A 1 90 ? 5.435 -7.728 -2.467 1.00 92.12 90 LEU A C 1
ATOM 682 O O . LEU A 1 90 ? 6.480 -8.034 -1.910 1.00 92.12 90 LEU A O 1
ATOM 686 N N . ILE A 1 91 ? 5.415 -6.884 -3.500 1.00 92.75 91 ILE A N 1
ATOM 687 C CA . ILE A 1 91 ? 6.623 -6.315 -4.123 1.00 92.75 91 ILE A CA 1
ATOM 688 C C . ILE A 1 91 ? 6.734 -4.804 -3.878 1.00 92.75 91 ILE A C 1
ATOM 690 O O . ILE A 1 91 ? 7.839 -4.255 -3.884 1.00 92.75 91 ILE A O 1
ATOM 694 N N . LEU A 1 92 ? 5.597 -4.131 -3.695 1.00 92.69 92 LEU A N 1
ATOM 695 C CA . LEU A 1 92 ? 5.448 -2.677 -3.668 1.00 92.69 92 LEU A CA 1
ATOM 696 C C . LEU A 1 92 ? 4.684 -2.221 -2.417 1.00 92.69 92 LEU A C 1
ATOM 698 O O . LEU A 1 92 ? 3.992 -3.017 -1.786 1.00 92.69 92 LEU A O 1
ATOM 702 N N . GLY A 1 93 ? 4.715 -0.913 -2.159 1.00 89.75 93 GLY A N 1
ATOM 703 C CA . GLY A 1 93 ? 3.901 -0.270 -1.129 1.00 89.75 93 GLY A CA 1
ATOM 704 C C . GLY A 1 93 ? 4.619 -0.097 0.208 1.00 89.75 93 GLY A C 1
ATOM 705 O O . GLY A 1 93 ? 5.690 -0.656 0.426 1.00 89.75 93 GLY A O 1
ATOM 706 N N . ASN A 1 94 ? 4.019 0.726 1.062 1.00 90.25 94 ASN A N 1
ATOM 707 C CA . ASN A 1 94 ? 4.364 0.916 2.467 1.00 90.25 94 ASN A CA 1
ATOM 708 C C . ASN A 1 94 ? 3.147 1.515 3.200 1.00 90.25 94 ASN A C 1
ATOM 710 O O . ASN A 1 94 ? 2.121 1.827 2.578 1.00 90.25 94 ASN A O 1
ATOM 714 N N . ILE A 1 95 ? 3.267 1.706 4.512 1.00 89.12 95 ILE A N 1
ATOM 715 C CA . ILE A 1 95 ? 2.189 2.272 5.332 1.00 89.12 95 ILE A CA 1
ATOM 716 C C . ILE A 1 95 ? 1.819 3.710 4.945 1.00 89.12 95 ILE A C 1
ATOM 718 O O . ILE A 1 95 ? 0.628 4.024 4.908 1.00 89.12 95 ILE A O 1
ATOM 722 N N . ASP A 1 96 ? 2.787 4.544 4.551 1.00 86.88 96 ASP A N 1
ATOM 723 C CA . ASP A 1 96 ? 2.544 5.945 4.170 1.00 86.88 96 ASP A CA 1
ATOM 724 C C . ASP A 1 96 ? 1.591 6.055 2.978 1.00 86.88 96 ASP A C 1
ATOM 726 O O . ASP A 1 96 ? 0.688 6.892 2.950 1.00 86.88 96 ASP A O 1
ATOM 730 N N . LEU A 1 97 ? 1.759 5.164 1.999 1.00 85.50 97 LEU A N 1
ATOM 731 C CA . LEU A 1 97 ? 0.891 5.079 0.829 1.00 85.50 97 LEU A CA 1
ATOM 732 C C . LEU A 1 97 ? -0.531 4.642 1.176 1.00 85.50 97 LEU A C 1
ATOM 734 O O . LEU A 1 97 ? -1.477 5.011 0.480 1.00 85.50 97 LEU A O 1
ATOM 738 N N . SER A 1 98 ? -0.689 3.856 2.239 1.00 86.75 98 SER A N 1
ATOM 739 C CA . SER A 1 98 ? -1.995 3.389 2.697 1.00 86.75 98 SER A CA 1
ATOM 740 C C . SER A 1 98 ? -2.682 4.321 3.692 1.00 86.75 98 SER A C 1
ATOM 742 O O . SER A 1 98 ? -3.891 4.212 3.882 1.00 86.75 98 SER A O 1
ATOM 744 N N . ALA A 1 99 ? -1.954 5.264 4.296 1.00 86.00 99 ALA A N 1
ATOM 745 C CA . ALA A 1 99 ? -2.503 6.146 5.318 1.00 86.00 99 ALA A CA 1
ATOM 746 C C . ALA A 1 99 ? -3.719 6.959 4.828 1.00 86.00 99 ALA A C 1
ATOM 748 O O . ALA A 1 99 ? -4.711 7.003 5.553 1.00 86.00 99 ALA A O 1
ATOM 749 N N . PRO A 1 100 ? -3.744 7.551 3.613 1.00 85.31 100 PRO A N 1
ATOM 750 C CA . PRO A 1 100 ? -4.894 8.342 3.180 1.00 85.31 100 PRO A CA 1
ATOM 751 C C . PRO A 1 100 ? -6.240 7.597 3.115 1.00 85.31 100 PRO A C 1
ATOM 753 O O . PRO A 1 100 ? -7.214 8.122 3.662 1.00 85.31 100 PRO A O 1
ATOM 756 N N . PRO A 1 101 ? -6.360 6.415 2.473 1.00 86.50 101 PRO A N 1
ATOM 757 C CA . PRO A 1 101 ? -7.609 5.657 2.503 1.00 86.50 101 PRO A CA 1
ATOM 758 C C . PRO A 1 101 ? -7.943 5.132 3.905 1.00 86.50 101 PRO A C 1
ATOM 760 O O . PRO A 1 101 ? -9.104 5.208 4.295 1.00 86.50 101 PRO A O 1
ATOM 763 N N . VAL A 1 102 ? -6.946 4.699 4.685 1.00 89.69 102 VAL A N 1
ATOM 764 C CA . VAL A 1 102 ? -7.152 4.225 6.066 1.00 89.69 102 VAL A CA 1
ATOM 765 C C . VAL A 1 102 ? -7.712 5.335 6.959 1.00 89.69 102 VAL A C 1
ATOM 767 O O . VAL A 1 102 ? -8.690 5.128 7.668 1.00 89.69 102 VAL A O 1
ATOM 770 N N . ILE A 1 103 ? -7.158 6.546 6.879 1.00 87.56 103 ILE A N 1
ATOM 771 C CA . ILE A 1 103 ? -7.652 7.724 7.604 1.00 87.56 103 ILE A CA 1
ATOM 772 C C . ILE A 1 103 ? -9.119 7.999 7.270 1.00 87.56 103 ILE A C 1
ATOM 774 O O . ILE A 1 103 ? -9.921 8.253 8.166 1.00 87.56 103 ILE A O 1
ATOM 778 N N . ARG A 1 104 ? -9.492 7.932 5.987 1.00 87.25 104 ARG A N 1
ATOM 779 C CA . ARG A 1 104 ? -10.888 8.128 5.568 1.00 87.25 104 ARG A CA 1
ATOM 780 C C . ARG A 1 104 ? -11.810 7.062 6.151 1.00 87.25 104 ARG A C 1
ATOM 782 O O . ARG A 1 104 ? -12.928 7.389 6.530 1.00 87.25 104 ARG A O 1
ATOM 789 N N . GLU A 1 105 ? -11.346 5.821 6.235 1.00 89.62 105 GLU A N 1
ATOM 790 C CA . GLU A 1 105 ? -12.098 4.714 6.825 1.00 89.62 105 GLU A CA 1
ATOM 791 C C . GLU A 1 105 ? -12.295 4.899 8.335 1.00 89.62 105 GLU A C 1
ATOM 793 O O . GLU A 1 105 ? -13.424 4.799 8.818 1.00 89.62 105 GLU A O 1
ATOM 798 N N . VAL A 1 106 ? -11.239 5.270 9.066 1.00 91.00 106 VAL A N 1
ATOM 799 C CA . VAL A 1 106 ? -11.320 5.589 10.502 1.00 91.00 106 VAL A CA 1
ATOM 800 C C . VAL A 1 106 ? -12.284 6.750 10.740 1.00 91.00 106 VAL A C 1
ATOM 802 O O . VAL A 1 106 ? -13.143 6.659 11.610 1.00 91.00 106 VAL A O 1
ATOM 805 N N . LEU A 1 107 ? -12.210 7.822 9.945 1.00 88.38 107 LEU A N 1
ATOM 806 C CA . LEU A 1 107 ? -13.122 8.965 10.075 1.00 88.38 107 LEU A CA 1
ATOM 807 C C . LEU A 1 107 ? -14.579 8.596 9.786 1.00 88.38 107 LEU A C 1
ATOM 809 O O . LEU A 1 107 ? -15.482 9.094 10.453 1.00 88.38 107 LEU A O 1
ATOM 813 N N . ALA A 1 108 ? -14.816 7.741 8.792 1.00 90.25 108 ALA A N 1
ATOM 814 C CA . ALA A 1 108 ? -16.164 7.346 8.401 1.00 90.25 108 ALA A CA 1
ATOM 815 C C . ALA A 1 108 ? -16.812 6.369 9.392 1.00 90.25 108 ALA A C 1
ATOM 817 O O . ALA A 1 108 ? -18.034 6.358 9.527 1.00 90.25 108 ALA A O 1
ATOM 818 N N . THR A 1 109 ? -16.014 5.536 10.063 1.00 92.19 109 THR A N 1
ATOM 819 C CA . THR A 1 109 ? -16.519 4.409 10.866 1.00 92.19 109 THR A CA 1
ATOM 820 C C . THR A 1 109 ? -16.267 4.556 12.361 1.00 92.19 109 THR A C 1
ATOM 822 O O . THR A 1 109 ? -16.915 3.879 13.153 1.00 92.19 109 THR A O 1
ATOM 825 N N . SER A 1 110 ? -15.328 5.419 12.758 1.00 89.88 110 SER A N 1
ATOM 826 C CA . SER A 1 110 ? -14.766 5.483 14.114 1.00 89.88 110 SER A CA 1
ATOM 827 C C . SER A 1 110 ? -14.174 4.152 14.605 1.00 89.88 110 SER A C 1
ATOM 829 O O . SER A 1 110 ? -13.960 3.975 15.803 1.00 89.88 110 SER A O 1
ATOM 831 N N . VAL A 1 111 ? -13.892 3.211 13.696 1.00 91.88 111 VAL A N 1
ATOM 832 C CA . VAL A 1 111 ? -13.243 1.937 14.016 1.00 91.88 111 VAL A CA 1
ATOM 833 C C . VAL A 1 111 ? -11.727 2.112 13.889 1.00 91.88 111 VAL A C 1
ATOM 835 O O . VAL A 1 111 ? -11.258 2.565 12.843 1.00 91.88 111 VAL A O 1
ATOM 838 N N . PRO A 1 112 ? -10.934 1.760 14.918 1.00 91.25 112 PRO A N 1
ATOM 839 C CA . PRO A 1 112 ? -9.480 1.809 14.830 1.00 91.25 112 PRO A CA 1
ATOM 840 C C . PRO A 1 112 ? -8.950 0.807 13.796 1.00 91.25 112 PRO A C 1
ATOM 842 O O . PRO A 1 112 ? -9.405 -0.338 13.722 1.00 91.25 112 PRO A O 1
ATOM 845 N N . VAL A 1 113 ? -7.944 1.230 13.027 1.00 92.12 113 VAL A N 1
ATOM 846 C CA . VAL A 1 113 ? -7.286 0.408 12.003 1.00 92.12 113 VAL A CA 1
ATOM 847 C C . VAL A 1 113 ? -5.818 0.208 12.374 1.00 92.12 113 VAL A C 1
ATOM 849 O O . VAL A 1 113 ? -5.054 1.166 12.465 1.00 92.12 113 VAL A O 1
ATOM 852 N N . LEU A 1 114 ? -5.406 -1.048 12.536 1.00 91.56 114 LEU A N 1
ATOM 853 C CA . LEU A 1 114 ? -4.007 -1.446 12.655 1.00 91.56 114 LEU A CA 1
ATOM 854 C C . LEU A 1 114 ? -3.488 -1.836 11.270 1.00 91.56 114 LEU A C 1
ATOM 856 O O . LEU A 1 114 ? -3.924 -2.844 10.716 1.00 91.56 114 LEU A O 1
ATOM 860 N N . THR A 1 115 ? -2.543 -1.070 10.724 1.00 91.69 115 THR A N 1
ATOM 861 C CA . THR A 1 115 ? -1.895 -1.403 9.447 1.00 91.69 115 THR A CA 1
ATOM 862 C C . THR A 1 115 ? -0.535 -2.050 9.677 1.00 91.69 115 THR A C 1
ATOM 864 O O . THR A 1 115 ? 0.281 -1.528 10.431 1.00 91.69 115 THR A O 1
ATOM 867 N N . ALA A 1 116 ? -0.275 -3.174 9.009 1.00 90.25 116 ALA A N 1
ATOM 868 C CA . ALA A 1 116 ? 1.014 -3.855 9.078 1.00 90.25 116 ALA A CA 1
ATOM 869 C C . ALA A 1 116 ? 1.974 -3.402 7.968 1.00 90.25 116 ALA A C 1
ATOM 871 O O . ALA A 1 116 ? 1.653 -3.537 6.785 1.00 90.25 116 ALA A O 1
ATOM 872 N N . ASP A 1 117 ? 3.172 -2.957 8.358 1.00 90.94 117 ASP A N 1
ATOM 873 C CA . ASP A 1 117 ? 4.314 -2.789 7.452 1.00 90.94 117 ASP A CA 1
ATOM 874 C C . ASP A 1 117 ? 5.068 -4.121 7.340 1.00 90.94 117 ASP A C 1
ATOM 876 O O . ASP A 1 117 ? 5.902 -4.479 8.177 1.00 90.94 117 ASP A O 1
ATOM 880 N N . TYR A 1 118 ? 4.676 -4.941 6.367 1.00 91.19 118 TYR A N 1
ATOM 881 C CA . TYR A 1 118 ? 5.207 -6.292 6.217 1.00 91.19 118 TYR A CA 1
ATOM 882 C C . TYR A 1 118 ? 6.434 -6.318 5.300 1.00 91.19 118 TYR A C 1
ATOM 884 O O . TYR A 1 118 ? 6.621 -5.483 4.421 1.00 91.19 118 TYR A O 1
ATOM 892 N N . SER A 1 119 ? 7.293 -7.323 5.482 1.00 91.81 119 SER A N 1
ATOM 893 C CA . SER A 1 119 ? 8.468 -7.493 4.623 1.00 91.81 119 SER A CA 1
ATOM 894 C C . SER A 1 119 ? 8.069 -7.833 3.185 1.00 91.81 119 SER A C 1
ATOM 896 O O . SER A 1 119 ? 7.235 -8.712 2.966 1.00 91.81 119 SER A O 1
ATOM 898 N N . LEU A 1 120 ? 8.724 -7.200 2.215 1.00 92.75 120 LEU A N 1
ATOM 899 C CA . LEU A 1 120 ? 8.458 -7.405 0.795 1.00 92.75 120 LEU A CA 1
ATOM 900 C C . LEU A 1 120 ? 9.320 -8.525 0.197 1.00 92.75 120 LEU A C 1
ATOM 902 O O . LEU A 1 120 ? 10.408 -8.854 0.673 1.00 92.75 120 LEU A O 1
ATOM 906 N N . ALA A 1 121 ? 8.808 -9.110 -0.878 1.00 92.31 121 ALA A N 1
ATOM 907 C CA . ALA A 1 121 ? 9.543 -9.973 -1.777 1.00 92.31 121 ALA A CA 1
ATOM 908 C C . ALA A 1 121 ? 10.343 -9.123 -2.793 1.00 92.31 121 ALA A C 1
ATOM 910 O O . ALA A 1 121 ? 9.916 -8.018 -3.153 1.00 92.31 121 ALA A O 1
ATOM 911 N N . PRO A 1 122 ? 11.472 -9.647 -3.303 1.00 90.75 122 PRO A N 1
ATOM 912 C CA . PRO A 1 122 ? 11.986 -11.005 -3.113 1.00 90.75 122 PRO A CA 1
ATOM 913 C C . PRO A 1 122 ? 12.809 -11.193 -1.831 1.00 90.75 122 PRO A C 1
ATOM 915 O O . PRO A 1 122 ? 13.169 -12.326 -1.527 1.00 90.75 122 PRO A O 1
ATOM 918 N N . GLU A 1 123 ? 13.094 -10.126 -1.080 1.00 91.31 123 GLU A N 1
ATOM 919 C CA . GLU A 1 123 ? 13.980 -10.157 0.090 1.00 91.31 123 GLU A CA 1
ATOM 920 C C . GLU A 1 123 ? 13.463 -11.105 1.177 1.00 91.31 123 GLU A C 1
ATOM 922 O O . GLU A 1 123 ? 14.233 -11.855 1.780 1.00 91.31 123 GLU A O 1
ATOM 927 N N . LYS A 1 124 ? 12.144 -11.115 1.389 1.00 90.25 124 LYS A N 1
ATOM 928 C CA . LYS A 1 124 ? 11.462 -12.091 2.236 1.00 90.25 124 LYS A CA 1
ATOM 929 C C . LYS A 1 124 ? 10.270 -12.681 1.477 1.00 90.25 124 LYS A C 1
ATOM 931 O O . LYS A 1 124 ? 9.181 -12.110 1.507 1.00 90.25 124 LYS A O 1
ATOM 936 N N . PRO A 1 125 ? 10.450 -13.806 0.764 1.00 82.12 125 PRO A N 1
ATOM 937 C CA . PRO A 1 125 ? 9.364 -14.407 0.005 1.00 82.12 125 PRO A CA 1
ATOM 938 C C . PRO A 1 125 ? 8.245 -14.873 0.950 1.00 82.12 125 PRO A C 1
ATOM 940 O O . PRO A 1 125 ? 8.526 -15.240 2.099 1.00 82.12 125 PRO A O 1
ATOM 943 N N . PRO A 1 126 ? 6.981 -14.894 0.486 1.00 74.50 126 PRO A N 1
ATOM 944 C CA . PRO A 1 126 ? 5.886 -15.434 1.278 1.00 74.50 126 PRO A CA 1
ATOM 945 C C . PRO A 1 126 ? 6.209 -16.870 1.692 1.00 74.50 126 PRO A C 1
ATOM 947 O O . PRO A 1 126 ? 6.837 -17.624 0.939 1.00 74.50 126 PRO A O 1
ATOM 950 N N . SER A 1 127 ? 5.784 -17.257 2.896 1.00 71.94 127 SER A N 1
ATOM 951 C CA . SER A 1 127 ? 5.914 -18.641 3.337 1.00 71.94 127 SER A CA 1
ATOM 952 C C . SER A 1 127 ? 5.230 -19.537 2.308 1.00 71.94 127 SER A C 1
ATOM 954 O O . SER A 1 127 ? 4.039 -19.410 2.040 1.00 71.94 127 SER A O 1
ATOM 956 N N . ASN A 1 128 ? 6.005 -20.419 1.677 1.00 55.12 128 ASN A N 1
ATOM 957 C CA . ASN A 1 128 ? 5.475 -21.336 0.683 1.00 55.12 128 ASN A CA 1
ATOM 958 C C . ASN A 1 128 ? 4.478 -22.276 1.392 1.00 55.12 128 ASN A C 1
ATOM 960 O O . ASN A 1 128 ? 4.919 -23.060 2.240 1.00 55.12 128 ASN A O 1
ATOM 964 N N . PRO A 1 129 ? 3.166 -22.240 1.081 1.00 51.06 129 PRO A N 1
ATOM 965 C CA . PRO A 1 129 ? 2.182 -23.078 1.770 1.00 51.06 129 PRO A CA 1
ATOM 966 C C . PRO A 1 129 ? 2.429 -24.584 1.552 1.00 51.06 129 PRO A C 1
ATOM 968 O O . PRO A 1 129 ? 1.862 -25.410 2.263 1.00 51.06 129 PRO A O 1
ATOM 971 N N . GLY A 1 130 ? 3.311 -24.954 0.610 1.00 46.66 130 GLY A N 1
ATOM 972 C CA . GLY A 1 130 ? 3.744 -26.330 0.350 1.00 46.66 130 GLY A CA 1
ATOM 973 C C . GLY A 1 130 ? 4.797 -26.902 1.311 1.00 46.66 130 GLY A C 1
ATOM 974 O O . GLY A 1 130 ? 5.070 -28.096 1.243 1.00 46.66 130 GLY A O 1
ATOM 975 N N . LYS A 1 131 ? 5.384 -26.109 2.219 1.00 46.50 131 LYS A N 1
ATOM 976 C CA . LYS A 1 131 ? 6.200 -26.637 3.328 1.00 46.50 131 LYS A CA 1
ATOM 977 C C . LYS A 1 131 ? 5.391 -26.575 4.618 1.00 46.50 131 LYS A C 1
ATOM 979 O O . LYS A 1 131 ? 5.576 -25.679 5.439 1.00 46.50 131 LYS A O 1
ATOM 984 N N . ARG A 1 132 ? 4.490 -27.545 4.794 1.00 47.16 132 ARG A N 1
ATOM 985 C CA . ARG A 1 132 ? 4.034 -27.900 6.142 1.00 47.16 132 ARG A CA 1
ATOM 986 C C . ARG A 1 132 ? 5.273 -28.345 6.925 1.00 47.16 132 ARG A C 1
ATOM 988 O O . ARG A 1 132 ? 6.046 -29.157 6.416 1.00 47.16 132 ARG A O 1
ATOM 995 N N . ARG A 1 133 ? 5.506 -27.719 8.079 1.00 49.25 133 ARG A N 1
ATOM 996 C CA . ARG A 1 133 ? 6.424 -28.254 9.089 1.00 49.25 133 ARG A CA 1
ATOM 997 C C . ARG A 1 133 ? 5.850 -29.540 9.664 1.00 49.25 133 ARG A C 1
ATOM 999 O O . ARG A 1 133 ? 4.602 -29.634 9.700 1.00 49.25 133 ARG A O 1
#

Sequence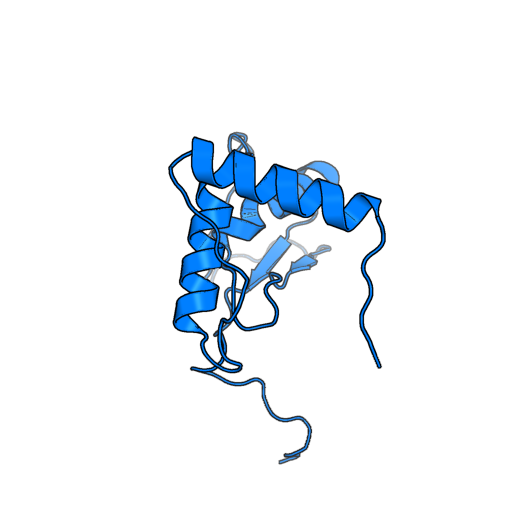 (133 aa):
MTFSYDKDVGVGLKMMKSFASKMGVPLNFEGIPAGDVETRRAQFWKMVAIMPASKPSVLENIEIRDSTKKEGEEQPAPGPAVYHVHGGGLILGNIDLSAPPVIREVLATSVPVLTADYSLAPEKPPSNPGKRR

Radius of gyration: 19.55 Å; chains: 1; bounding box: 31×46×59 Å

Secondary structure (DSSP, 8-state):
------HHHHHHHHHHHHHHHHTT-----SS--TT-HHHHHHHHHHHHHHS--------TT---------SSPPPPPP---EEEE--STTTS--HHHHHHHHHHHHHHH---EEEE-PPPTTTSPPP-TT---

Organism: Talaromyces stipitatus (strain ATCC 10500 / CBS 375.48 / QM 6759 / NRRL 1006) (NCBI:txid441959)

Foldseek 3Di:
DDDDDDPVVVVVVVVVQVLLVVVVQHQDPPPQDPPNLVNVQVSVVSVVVPPPPPPPPLPPPDDDDDDDDDPDDDDPDDDAAAEDEDDDPLRYDAVVVVVPVQSVVCVVPVHHYDYDGDHGPPVPDPDDPVDDD

pLDDT: mean 78.58, std 13.83, range [41.12, 94.75]